Protein AF-A0A853JGC7-F1 (afdb_monomer_lite)

pLDDT: mean 84.01, std 7.35, range [48.06, 91.44]

Radius of gyration: 20.49 Å; chains: 1; bounding box: 56×17×59 Å

Structure (mmCIF, N/CA/C/O backbone):
data_AF-A0A853JGC7-F1
#
_entry.id   AF-A0A853JGC7-F1
#
loop_
_atom_site.group_PDB
_atom_site.id
_atom_site.type_symbol
_atom_site.label_atom_id
_atom_site.label_alt_id
_atom_site.label_comp_id
_atom_site.label_asym_id
_atom_site.label_entity_id
_atom_site.label_seq_id
_atom_site.pdbx_PDB_ins_code
_atom_site.Cartn_x
_atom_site.Cartn_y
_atom_site.Cartn_z
_atom_site.occupancy
_atom_site.B_iso_or_equiv
_atom_site.auth_seq_id
_atom_site.auth_comp_id
_atom_site.auth_asym_id
_atom_site.auth_atom_id
_atom_site.pdbx_PDB_model_num
ATOM 1 N N . MET A 1 1 ? 25.561 -0.427 -3.741 1.00 48.06 1 MET A N 1
ATOM 2 C CA . MET A 1 1 ? 24.105 -0.607 -3.585 1.00 48.06 1 MET A CA 1
ATOM 3 C C . MET A 1 1 ? 23.583 -1.032 -4.939 1.00 48.06 1 MET A C 1
ATOM 5 O O . MET A 1 1 ? 23.953 -0.387 -5.910 1.00 48.06 1 MET A O 1
ATOM 9 N N . SER A 1 2 ? 22.866 -2.149 -5.024 1.00 60.53 2 SER A N 1
ATOM 10 C CA . SER A 1 2 ? 22.303 -2.613 -6.296 1.00 60.53 2 SER A 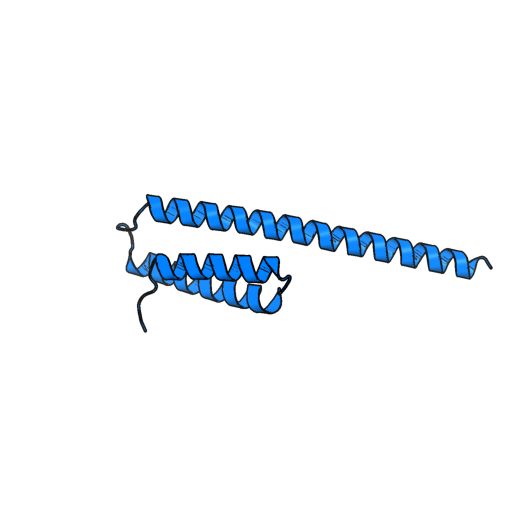CA 1
ATOM 11 C C . SER A 1 2 ? 21.196 -1.658 -6.734 1.00 60.53 2 SER A C 1
ATOM 13 O O . SER A 1 2 ? 20.406 -1.232 -5.894 1.00 60.53 2 SER A O 1
ATOM 15 N N . GLU A 1 3 ? 21.155 -1.302 -8.016 1.00 70.88 3 GLU A N 1
ATOM 16 C CA . GLU A 1 3 ? 20.068 -0.485 -8.555 1.00 70.88 3 GLU A CA 1
ATOM 17 C C . GLU A 1 3 ? 18.739 -1.246 -8.413 1.00 70.88 3 GLU A C 1
ATOM 19 O O . GLU A 1 3 ? 18.694 -2.451 -8.698 1.00 70.88 3 GLU A O 1
ATOM 24 N N . PRO A 1 4 ? 17.664 -0.589 -7.943 1.00 78.25 4 PRO A N 1
ATOM 25 C CA . PRO A 1 4 ? 16.368 -1.235 -7.827 1.00 78.25 4 PRO A CA 1
ATOM 26 C C . PRO A 1 4 ? 15.899 -1.665 -9.214 1.00 78.25 4 PRO A C 1
ATOM 28 O O . PRO A 1 4 ? 16.011 -0.930 -10.191 1.00 78.25 4 PRO A O 1
ATOM 31 N N . THR A 1 5 ? 15.387 -2.886 -9.303 1.00 85.62 5 THR A N 1
ATOM 32 C CA . THR A 1 5 ? 14.843 -3.444 -10.543 1.00 85.62 5 THR A CA 1
ATOM 33 C C . THR A 1 5 ? 13.323 -3.442 -10.489 1.00 85.62 5 THR A C 1
ATOM 35 O O . THR A 1 5 ? 12.722 -3.347 -9.420 1.00 85.62 5 THR A O 1
ATOM 38 N N . LEU A 1 6 ? 12.671 -3.619 -11.636 1.00 84.38 6 LEU A N 1
ATOM 39 C CA . LEU A 1 6 ? 11.212 -3.703 -11.679 1.00 84.38 6 LEU A CA 1
ATOM 40 C C . LEU A 1 6 ? 10.665 -4.880 -10.844 1.00 84.38 6 LEU A C 1
ATOM 42 O O . LEU A 1 6 ? 9.636 -4.744 -10.192 1.00 84.38 6 LEU A O 1
ATOM 46 N N . GLY A 1 7 ? 11.392 -6.003 -10.793 1.00 85.94 7 GLY A N 1
ATOM 47 C CA . GLY A 1 7 ? 11.043 -7.138 -9.933 1.00 85.94 7 GLY A CA 1
ATOM 48 C C . GLY A 1 7 ? 11.153 -6.817 -8.438 1.00 85.94 7 GLY A C 1
ATOM 49 O O . GLY A 1 7 ? 10.325 -7.272 -7.656 1.00 85.94 7 GLY A O 1
ATOM 50 N N . HIS A 1 8 ? 12.120 -5.981 -8.046 1.00 89.25 8 HIS A N 1
ATOM 51 C CA . HIS A 1 8 ? 12.249 -5.498 -6.665 1.00 89.25 8 HIS A CA 1
ATOM 52 C C . HIS A 1 8 ? 11.059 -4.620 -6.259 1.00 89.25 8 HIS A C 1
ATOM 54 O O . HIS A 1 8 ? 10.505 -4.787 -5.177 1.00 89.25 8 HIS A O 1
ATOM 60 N N . LEU A 1 9 ? 10.611 -3.734 -7.152 1.00 88.31 9 LEU A N 1
ATOM 61 C CA . LEU A 1 9 ? 9.435 -2.893 -6.905 1.00 88.31 9 LEU A CA 1
ATOM 62 C C . LEU A 1 9 ? 8.148 -3.712 -6.802 1.00 88.31 9 LEU A C 1
ATOM 64 O O . LEU A 1 9 ? 7.313 -3.436 -5.943 1.00 88.31 9 LEU A O 1
ATOM 68 N N . GLN A 1 10 ? 8.002 -4.732 -7.648 1.00 88.31 10 GLN A N 1
ATOM 69 C CA . GLN A 1 10 ? 6.860 -5.638 -7.591 1.00 88.31 10 GLN A CA 1
ATOM 70 C C . GLN A 1 10 ? 6.829 -6.415 -6.267 1.00 88.31 10 GLN A C 1
ATOM 72 O O . GLN A 1 10 ? 5.799 -6.420 -5.599 1.00 88.31 10 GLN A O 1
ATOM 77 N N . ALA A 1 11 ? 7.969 -6.958 -5.831 1.00 89.88 11 ALA A N 1
ATOM 78 C CA . ALA A 1 11 ? 8.079 -7.626 -4.534 1.00 89.88 11 ALA A CA 1
ATOM 79 C C . ALA A 1 11 ? 7.753 -6.687 -3.357 1.00 89.88 11 ALA A C 1
ATOM 81 O O . ALA A 1 11 ? 7.141 -7.111 -2.380 1.00 89.88 11 ALA A O 1
ATOM 82 N N . GLY A 1 12 ? 8.112 -5.401 -3.457 1.00 89.31 12 GLY A N 1
ATOM 83 C CA . GLY A 1 12 ? 7.736 -4.389 -2.468 1.00 89.31 12 GLY A CA 1
ATOM 84 C C . GLY A 1 12 ? 6.221 -4.169 -2.371 1.00 89.31 12 GLY A C 1
ATOM 85 O O . GLY A 1 12 ? 5.689 -4.060 -1.267 1.00 89.31 12 GLY A O 1
ATOM 86 N N . LEU A 1 13 ? 5.514 -4.149 -3.507 1.00 89.88 13 LEU A N 1
ATOM 87 C CA . LEU A 1 13 ? 4.048 -4.057 -3.528 1.00 89.88 13 LEU A CA 1
ATOM 88 C C . LEU A 1 13 ? 3.380 -5.320 -2.980 1.00 89.88 13 LEU A C 1
ATOM 90 O O . LEU A 1 13 ? 2.394 -5.204 -2.253 1.00 89.88 13 LEU A O 1
ATOM 94 N N . ASP A 1 14 ? 3.921 -6.497 -3.291 1.00 90.31 14 ASP A N 1
ATOM 95 C CA . ASP A 1 14 ? 3.410 -7.770 -2.775 1.00 90.31 14 ASP A CA 1
ATOM 96 C C . ASP A 1 14 ? 3.586 -7.854 -1.249 1.00 90.31 14 ASP A C 1
ATOM 98 O O . ASP A 1 14 ? 2.639 -8.187 -0.537 1.00 90.31 14 ASP A O 1
ATOM 102 N N . ALA A 1 15 ? 4.746 -7.441 -0.725 1.00 90.06 15 ALA A N 1
ATOM 103 C CA . ALA A 1 15 ? 4.994 -7.371 0.716 1.00 90.06 15 ALA A CA 1
ATOM 104 C C . ALA A 1 15 ? 4.069 -6.364 1.421 1.00 90.06 15 ALA A C 1
ATOM 106 O O . ALA A 1 15 ? 3.581 -6.624 2.521 1.00 90.06 15 ALA A O 1
ATOM 107 N N . LEU A 1 16 ? 3.797 -5.213 0.793 1.00 87.94 16 LEU A N 1
ATOM 108 C CA . LEU A 1 16 ? 2.847 -4.239 1.329 1.00 87.94 16 LEU A CA 1
ATOM 109 C C . LEU A 1 16 ? 1.416 -4.799 1.340 1.00 87.94 16 LEU A C 1
ATOM 111 O O . LEU A 1 16 ? 0.685 -4.576 2.302 1.00 87.94 16 LEU A O 1
ATOM 115 N N . ALA A 1 17 ? 1.020 -5.538 0.301 1.00 87.44 17 ALA A N 1
ATOM 116 C CA . ALA A 1 17 ? -0.274 -6.211 0.255 1.00 87.44 17 ALA A CA 1
ATOM 117 C C . ALA A 1 17 ? -0.413 -7.268 1.354 1.00 87.44 17 ALA A C 1
ATOM 119 O O . ALA A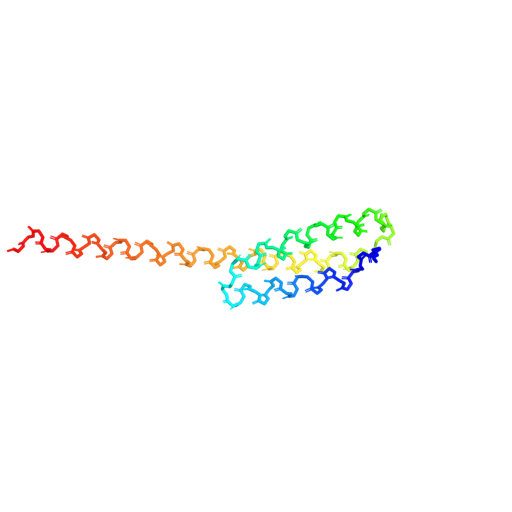 1 17 ? -1.433 -7.288 2.039 1.00 87.44 17 ALA A O 1
ATOM 120 N N . GLU A 1 18 ? 0.622 -8.077 1.573 1.00 89.38 18 GLU A N 1
ATOM 121 C CA . GLU A 1 18 ? 0.641 -9.077 2.640 1.00 89.38 18 GLU A CA 1
ATOM 122 C C . GLU A 1 18 ? 0.553 -8.436 4.034 1.00 89.38 18 GLU A C 1
ATOM 124 O O . GLU A 1 18 ? -0.262 -8.862 4.853 1.00 89.38 18 GLU A O 1
ATOM 129 N N . ALA A 1 19 ? 1.313 -7.366 4.293 1.00 86.88 19 ALA A N 1
ATOM 130 C CA . ALA A 1 19 ? 1.249 -6.644 5.567 1.00 86.88 19 ALA A CA 1
ATOM 131 C C . ALA A 1 19 ? -0.150 -6.060 5.835 1.00 86.88 19 ALA A C 1
ATOM 133 O O . ALA A 1 19 ? -0.641 -6.095 6.963 1.00 86.88 19 ALA A O 1
ATOM 134 N N . LEU A 1 20 ? -0.819 -5.555 4.794 1.00 83.94 20 LEU A N 1
ATOM 135 C CA . LEU A 1 20 ? -2.186 -5.044 4.897 1.00 83.94 20 LEU A CA 1
ATOM 136 C C . LEU A 1 20 ? -3.221 -6.152 5.118 1.00 83.94 20 LEU A C 1
ATOM 138 O O . LEU A 1 20 ? -4.195 -5.927 5.834 1.00 83.94 20 LEU A O 1
ATOM 142 N N . ASP A 1 21 ? -3.015 -7.336 4.539 1.00 85.62 21 ASP A N 1
ATOM 143 C CA . ASP A 1 21 ? -3.884 -8.497 4.764 1.00 85.62 21 ASP A CA 1
ATOM 144 C C . ASP A 1 21 ? -3.763 -9.064 6.180 1.00 85.62 21 ASP A C 1
ATOM 146 O O . ASP A 1 21 ? -4.723 -9.631 6.701 1.00 85.62 21 ASP A O 1
ATOM 150 N N . GLN A 1 22 ? -2.615 -8.858 6.822 1.00 86.56 22 GLN A N 1
ATOM 151 C CA . GLN A 1 22 ? -2.365 -9.242 8.211 1.00 86.56 22 GLN A CA 1
ATOM 152 C C . GLN A 1 22 ? -2.748 -8.151 9.226 1.00 86.56 22 GLN A C 1
ATOM 154 O O . GLN A 1 22 ? -2.522 -8.336 10.420 1.00 86.56 22 GLN A O 1
ATOM 159 N N . ASP A 1 23 ? -3.318 -7.023 8.776 1.00 80.19 23 ASP A N 1
ATOM 160 C CA . ASP A 1 23 ? -3.603 -5.842 9.608 1.00 80.19 23 ASP A CA 1
ATOM 161 C C . ASP A 1 23 ? -2.373 -5.266 10.329 1.00 80.19 23 ASP A C 1
ATOM 163 O O . ASP A 1 23 ? -2.488 -4.563 11.339 1.00 80.19 23 ASP A O 1
ATOM 167 N N . ASP A 1 24 ? -1.176 -5.522 9.798 1.00 82.19 24 ASP A N 1
ATOM 168 C CA . ASP A 1 24 ? 0.071 -5.064 10.394 1.00 82.19 24 ASP A CA 1
ATOM 169 C C . ASP A 1 24 ? 0.471 -3.696 9.820 1.00 82.19 24 ASP A C 1
ATOM 171 O O . ASP A 1 24 ? 1.265 -3.543 8.885 1.00 82.19 24 ASP A O 1
ATOM 175 N N . PHE A 1 25 ? -0.141 -2.648 10.374 1.00 76.50 25 PHE A N 1
ATOM 176 C CA . PHE A 1 25 ? -0.007 -1.282 9.859 1.00 76.50 25 PHE A CA 1
ATOM 177 C C . PHE A 1 25 ? 1.358 -0.635 10.151 1.00 76.50 25 PHE A C 1
ATOM 179 O O . PHE A 1 25 ? 1.776 0.275 9.429 1.00 76.50 25 PHE A O 1
ATOM 186 N N . ALA A 1 26 ? 2.071 -1.090 11.185 1.00 79.62 26 ALA A N 1
ATOM 187 C CA . ALA A 1 26 ? 3.400 -0.582 11.532 1.00 79.62 26 ALA A CA 1
ATOM 188 C C . ALA A 1 26 ? 4.474 -0.910 10.464 1.00 79.62 26 ALA A C 1
ATOM 190 O O . ALA A 1 26 ? 5.139 0.018 9.983 1.00 79.62 26 ALA A O 1
ATOM 191 N N . PRO A 1 27 ? 4.649 -2.170 10.021 1.00 83.19 27 PRO A N 1
ATOM 192 C CA . PRO A 1 27 ? 5.540 -2.502 8.918 1.00 83.19 27 PRO A CA 1
ATOM 193 C C . PRO A 1 27 ? 5.007 -2.010 7.575 1.00 83.19 27 PRO A C 1
ATOM 195 O O . PRO A 1 27 ? 5.821 -1.596 6.753 1.00 83.19 27 PRO A O 1
ATOM 198 N N . ALA A 1 28 ? 3.686 -1.946 7.359 1.00 81.69 28 ALA A N 1
ATOM 199 C CA . ALA A 1 28 ? 3.118 -1.406 6.120 1.00 81.69 28 ALA A CA 1
ATOM 200 C C . ALA A 1 28 ? 3.605 0.028 5.827 1.00 81.69 28 ALA A C 1
ATOM 202 O O . ALA A 1 28 ? 3.990 0.339 4.700 1.00 81.69 28 ALA A O 1
ATOM 203 N N . GLY A 1 29 ? 3.680 0.892 6.848 1.00 82.19 29 GLY A N 1
ATOM 204 C CA . GLY A 1 29 ? 4.230 2.243 6.691 1.00 82.19 29 GLY A CA 1
ATOM 205 C C . GLY A 1 29 ? 5.711 2.254 6.287 1.00 82.19 29 GLY A C 1
ATOM 206 O O . GLY A 1 29 ? 6.121 3.044 5.435 1.00 82.19 29 GLY A O 1
ATOM 207 N N . SER A 1 30 ? 6.512 1.347 6.851 1.00 88.25 30 SER A N 1
ATOM 208 C CA . SER A 1 30 ? 7.939 1.228 6.516 1.00 88.25 30 SER A CA 1
ATOM 209 C C . SER A 1 30 ? 8.156 0.665 5.109 1.00 88.25 30 SER A C 1
ATOM 211 O O . SER A 1 30 ? 9.029 1.142 4.382 1.00 88.25 30 SER A O 1
ATOM 213 N N . LEU A 1 31 ? 7.336 -0.310 4.708 1.00 89.06 31 LEU A N 1
ATOM 214 C CA . LEU A 1 31 ? 7.350 -0.911 3.374 1.00 89.06 31 LEU A CA 1
ATOM 215 C C . LEU A 1 31 ? 6.962 0.106 2.298 1.00 89.06 31 LEU A C 1
ATOM 217 O O . LEU A 1 31 ? 7.647 0.197 1.282 1.00 89.06 31 LEU A O 1
ATOM 221 N N . LEU A 1 32 ? 5.935 0.925 2.545 1.00 86.94 32 LEU A N 1
ATOM 222 C CA . LEU A 1 32 ? 5.527 1.987 1.623 1.00 86.94 32 LEU A CA 1
ATOM 223 C C . LEU A 1 32 ? 6.638 3.031 1.433 1.00 86.94 32 LEU A C 1
ATOM 225 O O . LEU A 1 32 ? 6.976 3.380 0.305 1.00 86.94 32 LEU A O 1
ATOM 229 N N . ALA A 1 33 ? 7.262 3.483 2.526 1.00 88.62 33 ALA A N 1
ATOM 230 C CA . ALA A 1 33 ? 8.361 4.444 2.452 1.00 88.62 33 ALA A CA 1
ATOM 231 C C . ALA A 1 33 ? 9.591 3.882 1.717 1.00 88.62 33 ALA A C 1
ATOM 233 O O . ALA A 1 33 ? 10.286 4.616 1.011 1.00 88.62 33 ALA A O 1
ATOM 234 N N . GLN A 1 34 ? 9.879 2.587 1.881 1.00 91.06 34 GLN A N 1
ATOM 235 C CA . GLN A 1 34 ? 10.948 1.919 1.143 1.00 91.06 34 GLN A CA 1
ATOM 236 C C . GLN A 1 34 ? 10.612 1.812 -0.349 1.00 91.06 34 GLN A C 1
ATOM 238 O O . GLN A 1 34 ? 11.438 2.185 -1.180 1.00 91.06 34 GLN A O 1
ATOM 243 N N . TYR A 1 35 ? 9.393 1.382 -0.673 1.00 90.44 35 TYR A N 1
ATOM 244 C CA . TYR A 1 35 ? 8.901 1.279 -2.043 1.00 90.44 35 TYR A CA 1
ATOM 245 C C . TYR A 1 35 ? 8.975 2.620 -2.790 1.00 90.44 35 TYR A C 1
ATOM 247 O O . TYR A 1 35 ? 9.487 2.663 -3.906 1.00 90.44 35 TYR A O 1
ATOM 255 N N . ASP A 1 36 ? 8.554 3.726 -2.168 1.00 89.62 36 ASP A N 1
ATOM 256 C CA . ASP A 1 36 ? 8.604 5.058 -2.790 1.00 89.62 36 ASP A CA 1
ATOM 257 C C . ASP A 1 36 ? 10.037 5.504 -3.116 1.00 89.62 36 ASP A C 1
ATOM 259 O O . ASP A 1 36 ? 10.294 6.096 -4.172 1.00 89.62 36 ASP A O 1
ATOM 263 N N . ARG A 1 37 ? 10.993 5.207 -2.223 1.00 91.44 37 ARG A N 1
ATOM 264 C CA . ARG A 1 37 ? 12.417 5.483 -2.469 1.00 91.44 37 ARG A CA 1
ATOM 265 C C . ARG A 1 37 ? 12.943 4.668 -3.642 1.00 91.44 37 ARG A C 1
ATOM 267 O O . ARG A 1 37 ? 13.595 5.228 -4.524 1.00 91.44 37 ARG A O 1
ATOM 274 N N . ASP A 1 38 ? 12.633 3.377 -3.661 1.00 90.62 38 ASP A N 1
ATOM 275 C CA . ASP A 1 38 ? 13.096 2.467 -4.704 1.00 90.62 38 ASP A CA 1
ATOM 276 C C . ASP A 1 38 ? 12.469 2.818 -6.060 1.00 90.62 38 ASP A C 1
ATOM 278 O O . ASP A 1 38 ? 13.150 2.768 -7.085 1.00 90.62 38 ASP A O 1
ATOM 282 N N . LEU A 1 39 ? 11.200 3.240 -6.079 1.00 87.81 39 LEU A N 1
ATOM 283 C CA . LEU A 1 39 ? 10.507 3.682 -7.288 1.00 87.81 39 LEU A CA 1
ATOM 284 C C . LEU A 1 39 ? 11.157 4.938 -7.868 1.00 87.81 39 LEU A C 1
ATOM 286 O O . LEU A 1 39 ? 11.388 5.004 -9.077 1.00 87.81 39 LEU A O 1
ATOM 290 N N . ARG A 1 40 ? 11.474 5.927 -7.024 1.00 87.88 40 ARG A N 1
ATOM 291 C CA . ARG A 1 40 ? 12.160 7.143 -7.478 1.00 87.88 40 ARG A CA 1
ATOM 292 C C . ARG A 1 40 ? 13.527 6.809 -8.069 1.00 87.88 40 ARG A C 1
ATOM 294 O O . ARG A 1 40 ? 13.813 7.250 -9.178 1.00 87.88 40 ARG A O 1
ATOM 301 N N . ALA A 1 41 ? 14.316 5.988 -7.380 1.00 89.06 41 ALA A N 1
ATOM 302 C CA . ALA A 1 41 ? 15.617 5.550 -7.874 1.00 89.06 41 ALA A CA 1
ATOM 303 C C . ALA A 1 41 ? 15.496 4.783 -9.204 1.00 89.06 41 ALA A C 1
ATOM 305 O O . ALA A 1 41 ? 16.242 5.055 -10.138 1.00 89.06 41 ALA A O 1
ATOM 306 N N . TYR A 1 42 ? 14.507 3.896 -9.346 1.00 86.81 42 TYR A N 1
ATOM 307 C CA . TYR A 1 42 ? 14.262 3.182 -10.602 1.00 86.81 42 TYR A CA 1
ATOM 308 C C . TYR A 1 42 ? 13.915 4.127 -11.760 1.00 86.81 42 TYR A C 1
ATOM 310 O O . TYR A 1 42 ? 14.441 3.977 -12.862 1.00 86.81 42 TYR A O 1
ATOM 318 N N . VAL A 1 43 ? 13.046 5.115 -11.524 1.00 84.69 43 VAL A N 1
ATOM 319 C CA . VAL A 1 43 ? 12.670 6.108 -12.544 1.00 84.69 43 VAL A CA 1
ATOM 320 C C . VAL A 1 43 ? 13.865 6.979 -12.937 1.00 84.69 43 VAL A C 1
ATOM 322 O O . VAL A 1 43 ? 14.042 7.256 -14.123 1.00 84.69 43 VAL A O 1
ATOM 325 N N . GLU A 1 44 ? 14.699 7.373 -11.973 1.00 86.75 44 GLU A N 1
ATOM 326 C CA . GLU A 1 44 ? 15.932 8.132 -12.221 1.00 86.75 44 GLU A CA 1
ATOM 327 C C . GLU A 1 44 ? 16.951 7.324 -13.041 1.00 86.75 44 GLU A C 1
ATOM 329 O O . GLU A 1 44 ? 17.547 7.867 -13.971 1.00 86.75 44 GLU A O 1
ATOM 334 N N . THR A 1 45 ? 17.105 6.027 -12.757 1.00 85.50 45 THR A N 1
ATOM 335 C CA . THR A 1 45 ? 18.032 5.136 -13.475 1.00 85.50 45 THR A CA 1
ATOM 336 C C . THR A 1 45 ? 17.549 4.799 -14.887 1.00 85.50 45 THR A C 1
ATOM 338 O O . THR A 1 45 ? 18.331 4.814 -15.837 1.00 85.50 45 THR A O 1
ATOM 341 N N . VAL A 1 46 ? 16.267 4.466 -15.053 1.00 82.38 46 VAL A N 1
ATOM 342 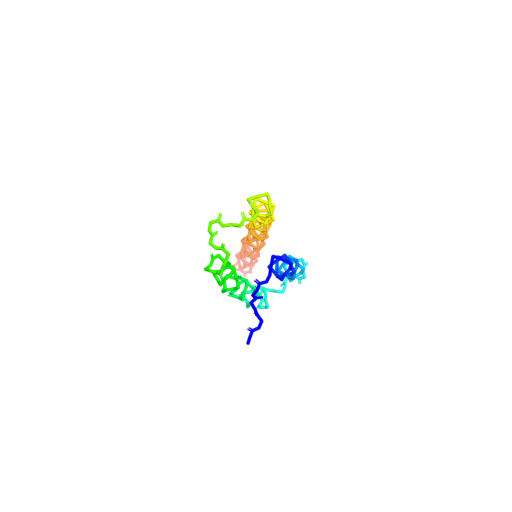C CA . VAL A 1 46 ? 15.744 3.949 -16.329 1.00 82.38 46 VAL A CA 1
ATOM 343 C C . VAL A 1 46 ? 15.304 5.071 -17.279 1.00 82.38 46 VAL A C 1
ATOM 345 O O . VAL A 1 46 ? 15.379 4.918 -18.506 1.00 82.38 46 VAL A O 1
ATOM 348 N N . GLY A 1 47 ? 14.872 6.214 -16.739 1.00 76.94 47 GLY A N 1
ATOM 349 C CA . GLY A 1 47 ? 14.451 7.375 -17.519 1.00 76.94 47 GLY A CA 1
ATOM 350 C C . GLY A 1 47 ? 13.372 7.043 -18.562 1.00 76.94 47 GLY A C 1
ATOM 351 O O . GLY A 1 47 ? 12.430 6.294 -18.306 1.00 76.94 47 GLY A O 1
ATOM 352 N N . GLY A 1 48 ? 13.511 7.592 -19.775 1.00 73.00 48 GLY A N 1
ATOM 353 C CA . GLY A 1 48 ? 12.554 7.401 -20.878 1.00 73.00 48 GLY A CA 1
ATOM 354 C C . GLY A 1 48 ? 12.552 6.008 -21.524 1.00 73.00 48 GLY A C 1
ATOM 355 O O . GLY A 1 48 ? 11.664 5.722 -22.322 1.00 73.00 48 GLY A O 1
ATOM 356 N N . ASN A 1 49 ? 13.504 5.133 -21.178 1.00 75.81 49 ASN A N 1
ATOM 357 C CA . ASN A 1 49 ? 13.590 3.767 -21.713 1.00 75.81 49 ASN A CA 1
ATOM 358 C C . ASN A 1 49 ? 12.768 2.756 -20.899 1.00 75.81 49 ASN A C 1
ATOM 360 O O . ASN A 1 49 ? 12.888 1.545 -21.096 1.00 75.81 49 ASN A O 1
ATOM 364 N N . ALA A 1 50 ? 11.947 3.236 -19.964 1.00 75.81 50 ALA A N 1
ATOM 365 C CA . ALA A 1 50 ? 11.191 2.363 -19.091 1.00 75.81 50 ALA A CA 1
ATOM 366 C C . ALA A 1 50 ? 10.147 1.548 -19.869 1.00 75.81 50 ALA A C 1
ATOM 368 O O . ALA A 1 50 ? 9.432 2.092 -20.719 1.00 75.81 50 ALA A O 1
ATOM 369 N N . PRO A 1 51 ? 10.004 0.245 -19.569 1.00 81.00 51 PRO A N 1
ATOM 370 C CA . PRO A 1 51 ? 9.001 -0.596 -20.202 1.00 81.00 51 PRO A CA 1
ATOM 371 C C . PRO A 1 51 ? 7.598 -0.134 -19.784 1.00 81.00 51 PRO A C 1
ATOM 373 O O . PRO A 1 51 ? 7.080 -0.516 -18.734 1.00 81.00 51 PRO A O 1
ATOM 376 N N . LEU A 1 52 ? 6.959 0.681 -20.631 1.00 81.75 52 LEU A N 1
ATOM 377 C CA . LEU A 1 52 ? 5.657 1.307 -20.360 1.00 81.75 52 LEU A CA 1
ATOM 378 C C . LEU A 1 52 ? 4.568 0.300 -19.963 1.00 81.75 52 LEU A C 1
ATOM 380 O O . LEU A 1 52 ? 3.704 0.616 -19.148 1.00 81.75 52 LEU A O 1
ATOM 384 N N . GLY A 1 53 ? 4.599 -0.912 -20.525 1.00 83.31 53 GLY A N 1
ATOM 385 C CA . GLY A 1 53 ? 3.669 -1.983 -20.158 1.00 83.31 53 GLY A CA 1
ATOM 386 C C . GLY A 1 53 ? 3.823 -2.424 -18.701 1.00 83.31 53 GLY A C 1
ATOM 387 O O . GLY A 1 53 ? 2.832 -2.537 -17.984 1.00 83.31 53 GLY A O 1
ATOM 388 N N . ALA A 1 54 ? 5.061 -2.592 -18.242 1.00 80.06 54 ALA A N 1
ATOM 389 C CA . ALA A 1 54 ? 5.351 -2.995 -16.872 1.00 80.06 54 ALA A CA 1
ATOM 390 C C . ALA A 1 54 ? 5.058 -1.864 -15.870 1.00 80.06 54 ALA A C 1
ATOM 392 O O . ALA A 1 54 ? 4.476 -2.113 -14.817 1.00 80.06 54 ALA A O 1
ATOM 393 N N . LEU A 1 55 ? 5.341 -0.607 -16.238 1.00 82.25 55 LEU A N 1
ATOM 394 C CA . LEU A 1 55 ? 4.942 0.558 -15.438 1.00 82.25 55 LEU A CA 1
ATOM 395 C C . LEU A 1 55 ? 3.418 0.666 -15.282 1.00 82.25 55 LEU A C 1
ATOM 397 O O . LEU A 1 55 ? 2.925 0.963 -14.194 1.00 82.25 55 LEU A O 1
ATOM 401 N N . ARG A 1 56 ? 2.652 0.397 -16.348 1.00 86.62 56 ARG A N 1
ATOM 402 C CA . ARG A 1 56 ? 1.182 0.366 -16.273 1.00 86.62 56 ARG A CA 1
ATOM 403 C C . ARG A 1 56 ? 0.680 -0.741 -15.351 1.00 86.62 56 ARG A C 1
ATOM 405 O O . ARG A 1 56 ? -0.224 -0.479 -14.564 1.00 86.62 56 ARG A O 1
ATOM 412 N N . ALA A 1 57 ? 1.267 -1.936 -15.420 1.00 84.94 57 ALA A N 1
ATOM 413 C CA . ALA A 1 57 ? 0.915 -3.035 -14.522 1.00 84.94 57 ALA A CA 1
ATOM 414 C C . ALA A 1 57 ? 1.191 -2.668 -13.052 1.00 84.94 57 ALA A C 1
ATOM 416 O O . ALA A 1 57 ? 0.309 -2.806 -12.206 1.00 84.94 57 ALA A O 1
ATOM 417 N N . MET A 1 58 ? 2.357 -2.083 -12.759 1.00 85.69 58 MET A N 1
ATOM 418 C CA . MET A 1 58 ? 2.670 -1.579 -11.416 1.00 85.69 58 MET A CA 1
ATOM 419 C C . MET A 1 58 ? 1.695 -0.497 -10.943 1.00 85.69 58 MET A C 1
ATOM 421 O O . MET A 1 58 ? 1.315 -0.470 -9.773 1.00 85.69 58 MET A O 1
ATOM 425 N N . LEU A 1 59 ? 1.278 0.414 -11.825 1.00 87.06 59 LEU A N 1
ATOM 426 C CA . LEU A 1 59 ? 0.299 1.445 -11.477 1.00 87.06 59 LEU A CA 1
ATOM 427 C C . LEU A 1 59 ? -1.073 0.833 -11.151 1.00 87.06 59 LEU A C 1
ATOM 429 O O . LEU A 1 59 ? -1.745 1.274 -10.221 1.00 87.06 59 LEU A O 1
ATOM 433 N N . GLN A 1 60 ? -1.487 -0.203 -11.882 1.00 89.06 60 GLN A N 1
ATOM 434 C CA . GLN A 1 60 ? -2.721 -0.939 -11.592 1.00 89.06 60 GLN A CA 1
ATOM 435 C C . GLN A 1 60 ? -2.658 -1.647 -10.233 1.00 89.06 60 GLN A C 1
ATOM 437 O O . GLN A 1 60 ? -3.627 -1.579 -9.472 1.00 89.06 60 GLN A O 1
ATOM 442 N N . MET A 1 61 ? -1.522 -2.268 -9.904 1.00 86.50 61 MET A N 1
ATOM 443 C CA . MET A 1 61 ? -1.302 -2.889 -8.593 1.00 86.50 61 MET A CA 1
ATOM 444 C C . MET A 1 61 ? -1.386 -1.851 -7.466 1.00 86.50 61 MET A C 1
ATOM 446 O O . MET A 1 61 ? -2.148 -2.044 -6.521 1.00 86.50 61 MET A O 1
ATOM 450 N N . GLN A 1 62 ? -0.700 -0.712 -7.607 1.00 87.75 62 GLN A N 1
ATOM 451 C CA . GLN A 1 62 ? -0.751 0.389 -6.634 1.00 87.75 62 GLN A CA 1
ATOM 452 C C . GLN A 1 62 ? -2.170 0.919 -6.416 1.00 87.75 62 GLN A C 1
ATOM 454 O O . GLN A 1 62 ? -2.603 1.069 -5.277 1.00 87.75 62 GLN A O 1
ATOM 459 N N . ASN A 1 63 ? -2.917 1.170 -7.493 1.00 88.88 63 ASN A N 1
ATOM 460 C CA . ASN A 1 63 ? -4.292 1.661 -7.384 1.00 88.88 63 ASN A CA 1
ATOM 461 C C . ASN A 1 63 ? -5.210 0.646 -6.693 1.00 88.88 63 ASN A C 1
ATOM 463 O O . ASN A 1 63 ? -6.039 1.023 -5.865 1.00 88.88 63 ASN A O 1
ATOM 467 N N . SER A 1 64 ? -5.042 -0.642 -7.003 1.00 89.44 64 SER A N 1
ATOM 468 C CA . SER A 1 64 ? -5.802 -1.718 -6.357 1.00 89.44 64 SER A CA 1
ATOM 469 C C . SER A 1 64 ? -5.501 -1.784 -4.860 1.00 89.44 64 SER A C 1
ATOM 471 O O . SER A 1 64 ? -6.407 -1.940 -4.042 1.00 89.44 64 SER A O 1
ATOM 473 N N . LEU A 1 65 ? -4.233 -1.608 -4.490 1.00 87.44 65 LEU A N 1
ATOM 474 C CA . LEU A 1 65 ? -3.791 -1.599 -3.103 1.00 87.44 65 LEU A CA 1
ATOM 475 C C . LEU A 1 65 ? -4.318 -0.382 -2.334 1.00 87.44 65 LEU A C 1
ATOM 477 O O . LEU A 1 65 ? -4.866 -0.530 -1.243 1.00 87.44 65 LEU A O 1
ATOM 481 N N . ALA A 1 66 ? -4.244 0.807 -2.933 1.00 87.19 66 ALA A N 1
ATOM 482 C CA . ALA A 1 66 ? -4.779 2.033 -2.351 1.00 87.19 66 ALA A CA 1
ATOM 483 C C . ALA A 1 66 ? -6.294 1.934 -2.100 1.00 87.19 66 ALA A C 1
ATOM 485 O O . ALA A 1 66 ? -6.772 2.329 -1.035 1.00 87.19 66 ALA A O 1
ATOM 486 N N . ALA A 1 67 ? -7.047 1.352 -3.040 1.00 88.38 67 ALA A N 1
ATOM 487 C CA . ALA A 1 67 ? -8.478 1.114 -2.866 1.00 88.38 67 ALA A CA 1
ATOM 488 C C . ALA A 1 67 ? -8.766 0.174 -1.680 1.00 88.38 67 ALA A C 1
ATOM 490 O O . ALA A 1 67 ? -9.650 0.457 -0.871 1.00 88.38 67 ALA A O 1
ATOM 491 N N . ARG A 1 68 ? -7.982 -0.903 -1.523 1.00 87.06 68 ARG A N 1
ATOM 492 C CA . ARG A 1 68 ? -8.099 -1.833 -0.383 1.00 87.06 68 ARG A CA 1
ATOM 493 C C . ARG A 1 68 ? -7.809 -1.148 0.951 1.00 87.06 68 ARG A C 1
ATOM 495 O O . ARG A 1 68 ? -8.573 -1.323 1.897 1.00 87.06 68 ARG A O 1
ATOM 502 N N . MET A 1 69 ? -6.757 -0.331 1.023 1.00 84.69 69 MET A N 1
ATOM 503 C CA . MET A 1 69 ? -6.429 0.437 2.233 1.00 84.69 69 MET A CA 1
ATOM 504 C C . MET A 1 69 ? -7.561 1.390 2.629 1.00 84.69 69 MET A C 1
ATOM 506 O O . MET A 1 69 ? -7.919 1.470 3.804 1.00 84.69 69 MET A O 1
ATOM 510 N N . GLN A 1 70 ? -8.149 2.089 1.653 1.00 87.06 70 GLN A N 1
ATOM 511 C CA . GLN A 1 70 ? -9.279 2.987 1.899 1.00 87.06 70 GLN A CA 1
ATOM 512 C C . GLN A 1 70 ? -10.504 2.235 2.421 1.00 87.06 70 GLN A C 1
ATOM 514 O O . GLN A 1 70 ? -11.153 2.701 3.359 1.00 87.06 70 GLN A O 1
ATOM 519 N N . GLU A 1 71 ? -10.814 1.076 1.843 1.00 87.81 71 GLU A N 1
ATOM 520 C CA . GLU A 1 71 ? -11.933 0.254 2.298 1.00 87.81 71 GLU A CA 1
ATOM 521 C C . GLU A 1 71 ? -11.708 -0.244 3.730 1.00 87.81 71 GLU A C 1
ATOM 523 O O . GLU A 1 71 ? -12.586 -0.116 4.585 1.00 87.81 71 GLU A O 1
ATOM 528 N N . ARG A 1 72 ? -10.487 -0.693 4.042 1.00 85.38 72 ARG A N 1
ATOM 529 C CA . ARG A 1 72 ? -10.137 -1.124 5.398 1.00 85.38 72 ARG A CA 1
ATOM 530 C C . ARG A 1 72 ? -10.265 0.007 6.414 1.00 85.38 72 ARG A C 1
ATOM 532 O O . ARG A 1 72 ? -10.866 -0.174 7.473 1.00 85.38 72 ARG A O 1
ATOM 539 N N . GLN A 1 73 ? -9.767 1.195 6.073 1.00 84.31 73 GLN A N 1
ATOM 540 C CA . GLN A 1 73 ? -9.886 2.379 6.923 1.00 84.31 73 GLN A CA 1
ATOM 541 C C . GLN A 1 73 ? -11.354 2.740 7.197 1.00 84.31 73 GLN A C 1
ATOM 543 O O . GLN A 1 73 ? -11.698 3.122 8.320 1.00 84.31 73 GLN A O 1
ATOM 548 N N . ARG A 1 74 ? -12.233 2.613 6.195 1.00 87.25 74 ARG A N 1
ATOM 549 C CA . ARG A 1 74 ? -13.676 2.851 6.359 1.00 87.25 74 ARG A CA 1
ATOM 550 C C . ARG A 1 74 ? -14.316 1.849 7.316 1.00 87.25 74 ARG A C 1
ATOM 552 O O . ARG A 1 74 ? -15.103 2.284 8.158 1.00 87.25 74 ARG A O 1
ATOM 559 N N . GLY A 1 75 ? -13.951 0.569 7.219 1.00 88.19 75 GLY A N 1
ATOM 560 C CA . GLY A 1 75 ? -14.400 -0.484 8.137 1.00 88.19 75 GLY A CA 1
ATOM 561 C C . GLY A 1 75 ? -14.024 -0.181 9.588 1.00 88.19 75 GLY A C 1
ATOM 562 O O . GLY A 1 75 ? -14.902 -0.052 10.438 1.00 88.19 75 GLY A O 1
ATOM 563 N N . ILE A 1 76 ? -12.741 0.091 9.847 1.00 87.00 76 ILE A N 1
ATOM 564 C CA . ILE A 1 76 ? -12.245 0.461 11.188 1.00 87.00 76 ILE A CA 1
ATOM 565 C C . ILE A 1 76 ? -12.968 1.710 11.719 1.00 87.00 76 ILE A C 1
ATOM 567 O O . ILE A 1 76 ? -13.368 1.784 12.882 1.00 87.00 76 ILE A O 1
ATOM 571 N N . ALA A 1 77 ? -13.174 2.719 10.868 1.00 86.06 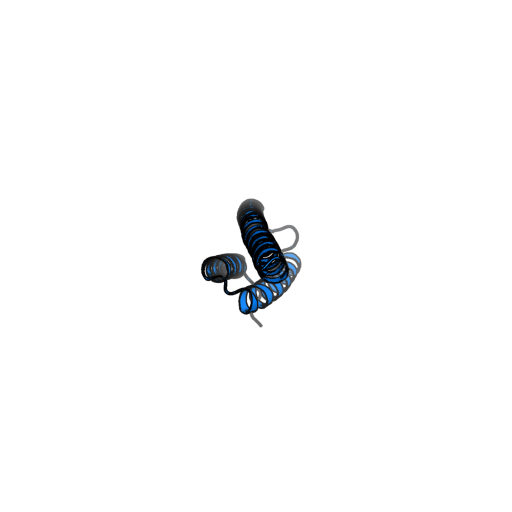77 ALA A N 1
ATOM 572 C CA . ALA A 1 77 ? -13.875 3.933 11.269 1.00 86.06 77 ALA A CA 1
ATOM 573 C C . ALA A 1 77 ? -15.351 3.677 11.626 1.00 86.06 77 ALA A C 1
ATOM 575 O O . ALA A 1 77 ? -15.886 4.385 12.484 1.00 86.06 77 ALA A O 1
ATOM 576 N N . ALA A 1 78 ? -16.009 2.715 10.972 1.00 90.44 78 ALA A N 1
ATOM 577 C CA . ALA A 1 78 ? -17.369 2.297 11.304 1.00 90.44 78 ALA A CA 1
ATOM 578 C C . ALA A 1 78 ? -17.414 1.599 12.667 1.00 90.44 78 ALA A C 1
ATOM 580 O O . ALA A 1 78 ? -18.144 2.061 13.542 1.00 90.44 78 ALA A O 1
ATOM 581 N N . GLU A 1 79 ? -16.541 0.619 12.898 1.00 88.94 79 GLU A N 1
ATOM 582 C CA . GLU A 1 79 ? -16.441 -0.088 14.183 1.00 88.94 79 GLU A CA 1
ATOM 583 C C . GLU A 1 79 ? -16.209 0.879 15.356 1.00 88.94 79 GLU A C 1
ATOM 585 O O . GLU A 1 79 ? -16.900 0.827 16.375 1.00 88.94 79 GLU A O 1
ATOM 590 N N . LEU A 1 80 ? -15.302 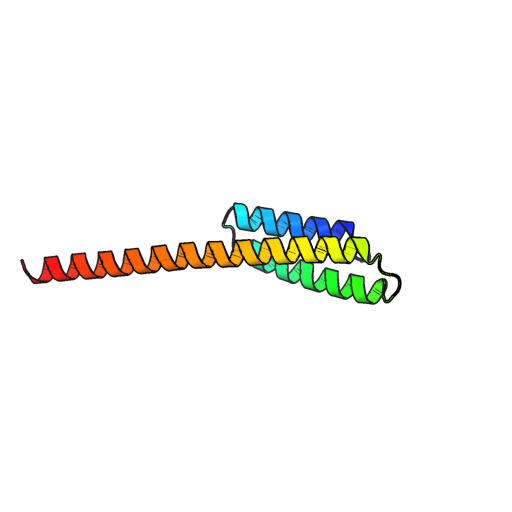1.850 15.198 1.00 89.44 80 LEU A N 1
ATOM 591 C CA . LEU A 1 80 ? -15.044 2.863 16.227 1.00 89.44 80 LEU A CA 1
ATOM 592 C C . LEU A 1 80 ? -16.254 3.768 16.505 1.00 89.44 80 LEU A C 1
ATOM 594 O O . LEU A 1 80 ? -16.403 4.283 17.617 1.00 89.44 80 LEU A O 1
ATOM 598 N N . ARG A 1 81 ? -17.094 4.050 15.501 1.00 90.31 81 ARG A N 1
ATOM 599 C CA . ARG A 1 81 ? -18.340 4.808 15.713 1.00 90.31 81 ARG A CA 1
ATOM 600 C C . ARG A 1 81 ? -19.343 3.975 16.503 1.00 90.31 81 ARG A C 1
ATOM 602 O O . ARG A 1 81 ? -19.872 4.491 17.488 1.00 90.31 81 ARG A O 1
ATOM 609 N N . ASP A 1 82 ? -19.505 2.708 16.148 1.00 91.25 82 ASP A N 1
ATOM 610 C CA . ASP A 1 82 ? -20.445 1.799 16.806 1.00 91.25 82 ASP A CA 1
ATOM 611 C C . ASP A 1 82 ? -20.065 1.573 18.276 1.00 91.25 82 ASP A C 1
ATOM 613 O O . ASP A 1 82 ? -20.910 1.702 19.165 1.00 91.25 82 ASP A O 1
ATOM 617 N N . MET A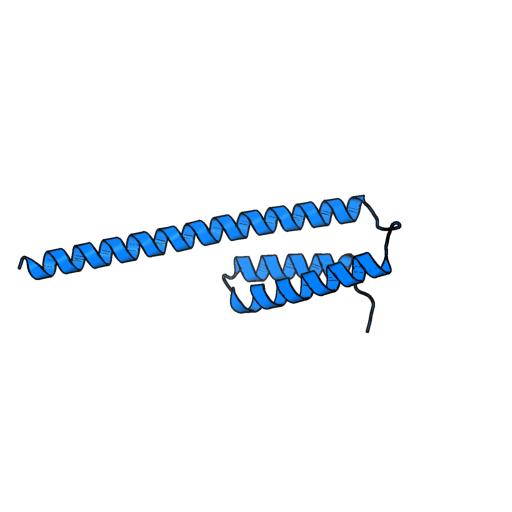 1 83 ? -18.774 1.366 18.569 1.00 89.56 83 MET A N 1
ATOM 618 C CA . MET A 1 83 ? -18.275 1.241 19.947 1.00 89.56 83 MET A CA 1
ATOM 619 C C . MET A 1 83 ? -18.539 2.501 20.778 1.00 89.56 83 MET A C 1
ATOM 621 O O . MET A 1 83 ? -18.959 2.413 21.935 1.00 89.56 83 MET A O 1
ATOM 625 N N . ARG A 1 84 ? -18.320 3.692 20.202 1.00 87.88 84 ARG A N 1
ATOM 626 C CA . ARG A 1 84 ? -18.615 4.959 20.892 1.00 87.88 84 ARG A CA 1
ATOM 627 C C . ARG A 1 84 ? -20.106 5.095 21.175 1.00 87.88 84 ARG A C 1
ATOM 629 O O . ARG A 1 84 ? -20.468 5.439 22.298 1.00 87.88 84 ARG A O 1
ATOM 636 N N . GLN A 1 85 ? -20.961 4.793 20.201 1.00 86.12 85 GLN A N 1
ATOM 637 C CA . GLN A 1 85 ? -22.412 4.864 20.363 1.00 86.12 85 GLN A CA 1
ATOM 638 C C . GLN A 1 85 ? -22.912 3.891 21.440 1.00 86.12 85 GLN A C 1
ATOM 640 O O . GLN A 1 85 ? -23.675 4.300 22.318 1.00 86.12 85 GLN A O 1
ATOM 645 N N . ALA A 1 86 ? -22.426 2.648 21.441 1.00 83.69 86 ALA A N 1
ATOM 646 C CA . ALA A 1 86 ? -22.738 1.665 22.477 1.00 83.69 86 ALA A CA 1
ATOM 647 C C . ALA A 1 86 ? -22.284 2.136 23.871 1.00 83.69 86 ALA A C 1
ATOM 649 O O . ALA A 1 86 ? -23.040 2.052 24.839 1.00 83.69 86 ALA A O 1
ATOM 650 N N . GLY A 1 87 ? -21.081 2.712 23.970 1.00 86.62 87 GLY A N 1
ATOM 651 C CA . GLY A 1 87 ? -20.554 3.260 25.221 1.00 86.62 87 GLY A CA 1
ATOM 652 C C . GLY A 1 87 ? -21.305 4.493 25.738 1.00 86.62 87 GLY A C 1
ATOM 653 O O . GLY A 1 87 ? -21.333 4.723 26.948 1.00 86.62 87 GLY A O 1
ATOM 654 N N . HIS A 1 88 ? -21.908 5.291 24.854 1.00 81.38 88 HIS A N 1
ATOM 655 C CA . HIS A 1 88 ? -22.803 6.385 25.242 1.00 81.38 88 HIS A CA 1
ATOM 656 C C . HIS A 1 88 ? -24.157 5.861 25.732 1.00 81.38 88 HIS A C 1
ATOM 658 O O . HIS A 1 88 ? -24.634 6.315 26.770 1.00 81.38 88 HIS A O 1
ATOM 664 N N . ALA A 1 89 ? -24.740 4.874 25.045 1.00 75.94 89 ALA A N 1
ATOM 665 C CA . ALA A 1 89 ? -26.006 4.263 25.451 1.00 75.94 89 ALA A CA 1
ATOM 666 C C . ALA A 1 89 ? -25.899 3.573 26.821 1.00 75.94 89 ALA A C 1
ATOM 668 O O . ALA A 1 89 ? -26.737 3.796 27.690 1.00 75.94 89 ALA A O 1
ATOM 669 N N . ALA A 1 90 ? -24.832 2.800 27.050 1.00 76.56 90 ALA A N 1
ATOM 670 C CA . ALA A 1 90 ? -24.597 2.128 28.327 1.00 76.56 90 ALA A CA 1
ATOM 671 C C . ALA A 1 90 ? -24.504 3.115 29.506 1.00 76.56 90 ALA A C 1
ATOM 673 O O . ALA A 1 90 ? -25.072 2.860 30.565 1.00 76.56 90 ALA A O 1
ATOM 674 N N . ARG A 1 91 ? -23.844 4.265 29.303 1.00 78.25 91 ARG A N 1
ATOM 675 C CA . ARG A 1 91 ? -23.749 5.330 30.315 1.00 78.25 91 ARG A CA 1
ATOM 676 C C . ARG A 1 91 ? -25.094 6.003 30.587 1.00 78.25 91 ARG A C 1
ATOM 678 O O . ARG A 1 91 ? -25.450 6.186 31.746 1.00 78.25 91 ARG A O 1
ATOM 685 N N . ALA A 1 92 ? -25.866 6.292 29.541 1.00 76.88 92 ALA A N 1
ATOM 686 C CA . ALA A 1 92 ? -27.200 6.871 29.693 1.00 76.88 92 ALA A CA 1
ATOM 687 C C . ALA A 1 92 ? -28.148 5.951 30.487 1.00 76.88 92 ALA A C 1
ATOM 689 O O . ALA A 1 92 ? -28.930 6.433 31.300 1.00 76.88 92 ALA A O 1
ATOM 690 N N . TYR A 1 93 ? -28.053 4.628 30.306 1.00 74.38 93 TYR A N 1
ATOM 691 C CA . TYR A 1 93 ? -28.844 3.677 31.094 1.00 74.38 93 TYR A CA 1
ATOM 692 C C . TYR A 1 93 ? -28.411 3.601 32.563 1.00 74.38 93 TYR A C 1
ATOM 694 O O . TYR A 1 93 ? -29.269 3.439 33.424 1.00 74.38 93 TYR A O 1
ATOM 702 N N . SER A 1 94 ? -27.116 3.748 32.867 1.00 78.75 94 SER A N 1
ATOM 703 C CA . SER A 1 94 ? -26.629 3.753 34.255 1.00 78.75 94 SER A CA 1
ATOM 704 C C . SER A 1 94 ? -26.950 5.033 35.033 1.00 78.75 94 SER A C 1
ATOM 706 O O . SER A 1 94 ? -26.941 5.000 36.254 1.00 78.75 94 SER A O 1
ATOM 708 N N . GLU A 1 95 ? -27.221 6.150 34.354 1.00 77.06 95 GLU A N 1
ATOM 709 C CA . GLU A 1 95 ? -27.595 7.425 34.993 1.00 77.06 95 GLU A CA 1
ATOM 710 C C . GLU A 1 95 ? -29.106 7.539 35.276 1.00 77.06 95 GLU A C 1
ATOM 712 O O . GLU A 1 95 ? -29.533 8.437 35.999 1.00 77.06 95 GLU A O 1
ATOM 717 N N . LEU A 1 96 ? -29.919 6.640 34.709 1.00 70.75 96 LEU A N 1
ATOM 718 C CA . LEU A 1 96 ? -31.381 6.605 34.859 1.00 70.75 96 LEU A CA 1
ATOM 719 C C . LEU A 1 96 ? -31.880 5.523 35.837 1.00 70.75 96 LEU A C 1
ATOM 721 O O . LEU A 1 96 ? -33.094 5.398 36.015 1.00 70.75 96 LEU A O 1
ATOM 725 N N . GLY A 1 97 ? -30.974 4.744 36.438 1.00 52.00 97 GLY A N 1
ATOM 726 C CA . GLY A 1 97 ? -31.262 3.737 37.468 1.00 52.00 97 GLY A CA 1
ATOM 727 C C . GLY A 1 97 ? -30.697 4.138 38.821 1.00 52.00 97 GLY A C 1
ATOM 728 O O . GLY A 1 97 ? -31.358 3.814 39.831 1.00 52.00 97 GLY A O 1
#

Foldseek 3Di:
DDQQDLVNLVVLLVVLLVCVVVVNVPVNVVSVVVSVVSVVSNCVVCPPVDPVVSVVVSVVSVVVSVVSVVVVVVVVVVVVVVVVVVVVVVVVVVVVD

Organism: NCBI:txid2752307

Sequence (97 aa):
MSEPTLGHLQAGLDALAEALDQDDFAPAGSLLAQYDRDLRAYVETVGGNAPLGALRAMLQMQNSLAARMQERQRGIAAELRDMRQAGHAARAYSELG

Secondary structure (DSSP, 8-state):
-PPP-HHHHHHHHHHHHHHHHTT-HHHHHHHHHHHHHHHHHHHHHHGGGS-HHHHHHHHHHHHHHHHHHHHHHHHHHHHHHHHHHHHHHHHHHHH--